Protein AF-A0A8S2M5T2-F1 (afdb_monomer_lite)

InterPro domains:
  IPR004934 Tropomodulin [PF03250] (8-143)
  IPR004934 Tropomodulin [PTHR10901] (7-151)

Secondary structure (DSSP, 8-state):
------------HHHHHHHHHH--HHHHHHHHHTS-TT-TTS-TTTSS--S--SPP--S--HHHHHHHHHHHHHHPPPPTTPPPP-TT---SPPP---------S---------TTHHHHHHS-HHHHHHHHHHHT-GGGS-HHHHHHHHHT----TT-----

Radius of gyration: 46.56 Å; chains: 1; bounding box: 73×66×112 Å

Foldseek 3Di:
DDDPPPPPPPQDVVNVVVVVVPADPVNVVVVLVVQQLPPPVDDNVSSDDDPDPDDDPPDDDPVVVVVVVVVVVVPDDDDPPDDDDDPPDDPDDDDDDPPPPPPPPDPVPVPPDDPCPVVVVPDDPQVVLLVCVVVVVLVVDDPQSSVCNVPVNTRDPDPDDDD

Sequence (163 aa):
MATTKSSNEDFSMDDFDALLAALSAEDLEKVNDLIDPENSFLPASDRCKPQTTKTATGPYDRSKLLEFLTEQGKNEKDWDHYKSYTPGEKKGKVWQAPSITKPTGEDDEFIVNTEWDDVLANASESEIVELAAILGFTGLINQVQYHAALTDKGLPSNSGGWN

Organism: NCBI:txid392030

pLDDT: mean 78.88, std 14.35, range [35.41, 96.94]

Structure (mmCIF, N/CA/C/O backbone):
data_AF-A0A8S2M5T2-F1
#
_entry.id   AF-A0A8S2M5T2-F1
#
loop_
_atom_site.group_PDB
_atom_site.id
_atom_site.type_symbol
_atom_site.label_atom_id
_atom_site.label_alt_id
_atom_site.label_comp_id
_atom_site.label_asym_id
_atom_site.label_entity_id
_atom_site.label_seq_id
_atom_site.pdbx_PDB_ins_code
_atom_site.Cartn_x
_atom_site.Cartn_y
_atom_site.Cartn_z
_atom_site.occupancy
_atom_site.B_iso_or_equiv
_atom_site.auth_seq_id
_atom_site.auth_comp_id
_atom_site.auth_asym_id
_atom_site.auth_atom_id
_atom_site.pdbx_PDB_model_num
ATOM 1 N N . MET A 1 1 ? 26.508 -37.164 41.430 1.00 35.41 1 MET A N 1
ATOM 2 C CA . MET A 1 1 ? 25.464 -37.462 40.428 1.00 35.41 1 MET A CA 1
ATOM 3 C C . MET A 1 1 ? 24.209 -36.721 40.851 1.00 35.41 1 MET A C 1
ATOM 5 O O . MET A 1 1 ? 23.560 -37.148 41.793 1.00 35.41 1 MET A O 1
ATOM 9 N N . ALA A 1 2 ? 23.948 -35.557 40.256 1.00 38.66 2 ALA A N 1
ATOM 10 C CA . ALA A 1 2 ? 22.739 -34.790 40.532 1.00 38.66 2 ALA A CA 1
ATOM 11 C C . ALA A 1 2 ? 21.608 -35.378 39.683 1.00 38.66 2 ALA A C 1
ATOM 13 O O . ALA A 1 2 ? 21.617 -35.265 38.461 1.00 38.66 2 ALA A O 1
ATOM 14 N N . THR A 1 3 ? 20.682 -36.080 40.325 1.00 36.81 3 THR A N 1
ATOM 15 C CA . THR A 1 3 ? 19.447 -36.557 39.706 1.00 36.81 3 THR A CA 1
ATOM 16 C C . THR A 1 3 ? 18.559 -35.360 39.383 1.00 36.81 3 THR A C 1
ATOM 18 O O . THR A 1 3 ? 17.976 -34.755 40.280 1.00 36.81 3 THR A O 1
ATOM 21 N N . THR A 1 4 ? 18.457 -35.022 38.100 1.00 45.09 4 THR A N 1
ATOM 22 C CA . THR A 1 4 ? 17.408 -34.159 37.553 1.00 45.09 4 THR A CA 1
ATOM 23 C C . THR A 1 4 ? 16.062 -34.843 37.773 1.00 45.09 4 THR A C 1
ATOM 25 O O . THR A 1 4 ? 15.724 -35.810 37.090 1.00 45.09 4 THR A O 1
ATOM 28 N N . LYS A 1 5 ? 15.313 -34.382 38.775 1.00 43.78 5 LYS A N 1
ATOM 29 C CA . LYS A 1 5 ? 13.938 -34.814 39.020 1.00 43.78 5 LYS A CA 1
ATOM 30 C C . LYS A 1 5 ? 13.082 -34.144 37.943 1.00 43.78 5 LYS A C 1
ATOM 32 O O . LYS A 1 5 ? 12.807 -32.955 38.030 1.00 43.78 5 LYS A O 1
ATOM 37 N N . SER A 1 6 ? 12.752 -34.884 36.888 1.00 50.00 6 SER A N 1
ATOM 38 C CA . SER A 1 6 ? 11.698 -34.491 35.952 1.00 50.00 6 SER A CA 1
ATOM 39 C C . SER A 1 6 ? 10.380 -34.618 36.713 1.00 50.00 6 SER A C 1
ATOM 41 O O . SER A 1 6 ? 9.857 -35.715 36.895 1.00 50.00 6 SER A O 1
ATOM 43 N N . SER A 1 7 ? 9.922 -33.510 37.288 1.00 48.94 7 SER A N 1
ATOM 44 C CA . SER A 1 7 ? 8.594 -33.403 37.872 1.00 48.94 7 SER A CA 1
ATOM 45 C C . SER A 1 7 ? 7.605 -33.208 36.726 1.00 48.94 7 SER A C 1
ATOM 47 O O . SER A 1 7 ? 7.364 -32.090 36.282 1.00 48.94 7 SER A O 1
ATOM 49 N N . ASN A 1 8 ? 7.073 -34.317 36.211 1.00 55.78 8 ASN A N 1
ATOM 50 C CA . ASN A 1 8 ? 5.752 -34.309 35.590 1.00 55.78 8 ASN A CA 1
ATOM 51 C C . ASN A 1 8 ? 4.763 -34.033 36.729 1.00 55.78 8 ASN A C 1
ATOM 53 O O . ASN A 1 8 ? 4.316 -34.957 37.407 1.00 55.78 8 ASN A O 1
ATOM 57 N N . GLU A 1 9 ? 4.548 -32.7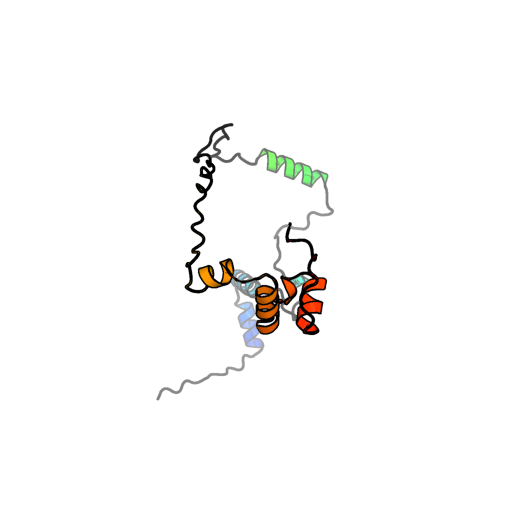57 37.036 1.00 63.75 9 GLU A N 1
ATOM 58 C CA . GLU A 1 9 ? 3.432 -32.348 37.878 1.00 63.75 9 GLU A CA 1
ATOM 59 C C . GLU A 1 9 ? 2.186 -32.449 37.000 1.00 63.75 9 GLU A C 1
ATOM 61 O O . GLU A 1 9 ? 2.073 -31.757 35.988 1.00 63.75 9 GLU A O 1
ATOM 66 N N . ASP A 1 10 ? 1.296 -33.382 37.340 1.00 68.75 10 ASP A N 1
ATOM 67 C CA . ASP A 1 10 ? -0.048 -33.426 36.776 1.00 68.75 10 ASP A CA 1
ATOM 68 C C . ASP A 1 10 ? -0.757 -32.145 37.229 1.00 68.75 10 ASP A C 1
ATOM 70 O O . ASP A 1 10 ? -1.268 -32.073 38.346 1.00 68.75 10 ASP A O 1
ATOM 74 N N . PHE A 1 11 ? -0.724 -31.108 36.391 1.00 67.69 11 PHE A N 1
ATOM 75 C CA . PHE A 1 11 ? -1.476 -29.880 36.623 1.00 67.69 11 PHE A CA 1
ATOM 76 C C . PHE A 1 11 ? -2.956 -30.236 36.747 1.00 67.69 11 PHE A C 1
ATOM 78 O O . PHE A 1 11 ? -3.557 -30.771 35.809 1.00 67.69 11 PHE A O 1
ATOM 85 N N . SER A 1 12 ? -3.541 -29.965 37.912 1.00 82.44 12 SER A N 1
ATOM 86 C CA . SER A 1 12 ? -4.976 -30.136 38.102 1.00 82.44 12 SER A CA 1
ATOM 87 C C . SER A 1 12 ? -5.725 -28.984 37.428 1.00 82.44 12 SER A C 1
ATOM 89 O O . SER A 1 12 ? -5.173 -27.907 37.200 1.00 82.44 12 SER A O 1
ATOM 91 N N . MET A 1 13 ? -7.004 -29.190 37.104 1.00 75.00 13 MET A N 1
ATOM 92 C CA . MET A 1 13 ? -7.824 -28.113 36.536 1.00 75.00 13 MET A CA 1
ATOM 93 C C . MET A 1 13 ? -7.953 -26.925 37.509 1.00 75.00 13 MET A C 1
ATOM 95 O O . MET A 1 13 ? -8.007 -25.778 37.075 1.00 75.00 13 MET A O 1
ATOM 99 N N . ASP A 1 14 ? -7.908 -27.197 38.818 1.00 81.94 14 ASP A N 1
ATOM 100 C CA . ASP A 1 14 ? -7.939 -26.177 39.869 1.00 81.94 14 ASP A CA 1
ATOM 101 C C . ASP A 1 14 ? -6.687 -25.275 39.838 1.00 81.94 14 ASP A C 1
ATOM 103 O O . ASP A 1 14 ? -6.778 -24.068 40.078 1.00 81.94 14 ASP A O 1
ATOM 107 N N . ASP A 1 15 ? -5.523 -25.825 39.471 1.00 86.75 15 ASP A N 1
ATOM 108 C CA . ASP A 1 15 ? -4.287 -25.049 39.292 1.00 86.75 15 ASP A CA 1
ATOM 109 C C . ASP A 1 15 ? -4.364 -24.136 38.056 1.00 86.75 15 ASP A C 1
ATOM 111 O O . ASP A 1 15 ? -3.771 -23.053 38.027 1.00 86.75 15 ASP A O 1
ATOM 115 N N . PHE A 1 16 ? -5.121 -24.553 37.037 1.00 85.12 16 PHE A N 1
ATOM 116 C CA . PHE A 1 16 ? -5.308 -23.794 35.802 1.00 85.12 16 PHE A CA 1
ATOM 117 C C . PHE A 1 16 ? -6.203 -22.567 36.020 1.00 85.12 16 PHE A C 1
ATOM 119 O O . PHE A 1 16 ? -5.864 -21.468 35.575 1.00 85.12 16 PHE A O 1
ATOM 126 N N . ASP A 1 17 ? -7.300 -22.724 36.764 1.00 87.06 17 ASP A N 1
ATOM 127 C CA . ASP A 1 17 ? -8.194 -21.615 37.118 1.00 87.06 17 ASP A CA 1
ATOM 128 C C . ASP A 1 17 ? -7.488 -20.580 38.009 1.00 87.06 17 ASP A C 1
ATOM 130 O O . ASP A 1 17 ? -7.646 -19.370 37.817 1.00 87.06 17 ASP A O 1
ATOM 134 N N . ALA A 1 18 ? -6.646 -21.036 38.942 1.00 89.62 18 ALA A N 1
ATOM 135 C CA . ALA A 1 18 ? -5.825 -20.151 39.765 1.00 89.62 18 ALA A CA 1
ATOM 136 C C . ALA A 1 18 ? -4.814 -19.347 38.926 1.00 89.62 18 ALA A C 1
ATOM 138 O O . ALA A 1 18 ? -4.626 -18.150 39.163 1.00 89.62 18 ALA A O 1
ATOM 139 N N . LEU A 1 19 ? -4.195 -19.977 37.921 1.00 86.69 19 LEU A N 1
ATOM 140 C CA . LEU A 1 19 ? -3.271 -19.316 36.996 1.00 86.69 19 LEU A CA 1
ATOM 141 C C . LEU A 1 19 ? -3.983 -18.278 36.114 1.00 86.69 19 LEU A C 1
ATOM 143 O O . LEU A 1 19 ? -3.473 -17.172 35.937 1.00 86.69 19 LEU A O 1
ATOM 147 N N . LEU A 1 20 ? -5.172 -18.608 35.602 1.00 85.00 20 LEU A N 1
ATOM 148 C CA . LEU A 1 20 ? -6.014 -17.687 34.830 1.00 85.00 20 LEU A CA 1
ATOM 149 C C . LEU A 1 20 ? -6.427 -16.463 35.656 1.00 85.00 20 LEU A C 1
ATOM 151 O O . LEU A 1 20 ? -6.367 -15.342 35.157 1.00 85.00 20 LEU A O 1
ATOM 155 N N . ALA A 1 21 ? -6.803 -16.658 36.923 1.00 87.25 21 ALA A N 1
ATOM 156 C CA . ALA A 1 21 ? -7.184 -15.565 37.819 1.00 87.25 21 ALA A CA 1
ATOM 157 C C . ALA A 1 21 ? -6.001 -14.661 38.215 1.00 87.25 21 ALA A C 1
ATOM 159 O O . ALA A 1 21 ? -6.202 -13.487 38.525 1.00 87.25 21 ALA A O 1
ATOM 160 N N . ALA A 1 22 ? -4.777 -15.196 38.212 1.00 90.19 22 ALA A N 1
ATOM 161 C CA . ALA A 1 22 ? -3.558 -14.439 38.493 1.00 90.19 22 ALA A CA 1
ATOM 162 C C . ALA A 1 22 ? -3.082 -13.581 37.304 1.00 90.19 22 ALA A C 1
ATOM 164 O O . ALA A 1 22 ? -2.211 -12.725 37.482 1.00 90.19 22 ALA A O 1
ATOM 165 N N . LEU A 1 23 ? -3.626 -13.802 36.103 1.00 88.50 23 LEU A N 1
ATOM 166 C CA . LEU A 1 23 ? -3.210 -13.109 34.889 1.00 88.50 23 LEU A CA 1
ATOM 167 C C . LEU A 1 23 ? -3.740 -11.667 34.866 1.00 88.50 23 LEU A C 1
ATOM 169 O O . LEU A 1 23 ? -4.931 -11.415 35.056 1.00 88.50 23 LEU A O 1
ATOM 173 N N . SER A 1 24 ? -2.851 -10.702 34.622 1.00 90.31 24 SER A N 1
ATOM 174 C CA . SER A 1 24 ? -3.237 -9.294 34.503 1.00 90.31 24 SER A CA 1
ATOM 175 C C . SER A 1 24 ? -3.913 -9.006 33.154 1.00 90.31 24 SER A C 1
ATOM 177 O O . SER A 1 24 ? -3.773 -9.765 32.195 1.00 90.31 24 SER A O 1
ATOM 179 N N . ALA A 1 25 ? -4.625 -7.878 33.047 1.00 86.62 25 ALA A N 1
ATOM 180 C CA . ALA A 1 25 ? -5.260 -7.470 31.790 1.00 86.62 25 ALA A CA 1
ATOM 181 C C . ALA A 1 25 ? -4.248 -7.295 30.639 1.00 86.62 25 ALA A C 1
ATOM 183 O O . ALA A 1 25 ? -4.556 -7.628 29.498 1.00 86.62 25 ALA A O 1
ATOM 184 N N . GLU A 1 26 ? -3.032 -6.829 30.941 1.00 87.25 26 GLU A N 1
ATOM 185 C CA . GLU A 1 26 ? -1.956 -6.699 29.951 1.00 87.25 26 GLU A CA 1
ATOM 186 C C . GLU A 1 26 ? -1.434 -8.062 29.486 1.00 87.25 26 GLU A C 1
ATOM 188 O O . GLU A 1 26 ? -1.092 -8.244 28.319 1.00 87.25 26 GLU A O 1
ATOM 193 N N . ASP A 1 27 ? -1.357 -9.035 30.392 1.00 88.25 27 ASP A N 1
ATOM 194 C CA . ASP A 1 27 ? -0.863 -10.365 30.046 1.00 88.25 27 ASP A CA 1
ATOM 195 C C . ASP A 1 27 ? -1.905 -11.165 29.255 1.00 88.25 27 ASP A C 1
ATOM 197 O O . ASP A 1 27 ? -1.537 -11.908 28.346 1.00 88.25 27 ASP A O 1
ATOM 201 N N . LEU A 1 28 ? -3.199 -10.944 29.509 1.00 85.50 28 LEU A N 1
ATOM 202 C CA . LEU A 1 28 ? -4.285 -11.456 28.667 1.00 85.50 28 LEU A CA 1
ATOM 203 C C . LEU A 1 28 ? -4.188 -10.946 27.222 1.00 85.50 28 LEU A C 1
ATOM 205 O O . LEU A 1 28 ? -4.403 -11.719 26.288 1.00 85.50 28 LEU A O 1
ATOM 209 N N . GLU A 1 29 ? -3.836 -9.674 27.020 1.00 85.00 29 GLU A N 1
ATOM 210 C CA . GLU A 1 29 ? -3.665 -9.104 25.678 1.00 85.00 29 GLU A CA 1
ATOM 211 C C . GLU A 1 29 ? -2.474 -9.738 24.944 1.00 85.00 29 GLU A C 1
ATOM 213 O O . GLU A 1 29 ? -2.608 -10.147 23.791 1.00 85.00 29 GLU A O 1
ATOM 218 N N . LYS A 1 30 ? -1.345 -9.938 25.637 1.00 87.44 30 LYS A N 1
ATOM 219 C CA . LYS A 1 30 ? -0.177 -10.645 25.077 1.00 87.44 30 LYS A CA 1
ATOM 220 C C . LYS A 1 30 ? -0.503 -12.090 24.706 1.00 87.44 30 LYS A C 1
ATOM 222 O O . LYS A 1 30 ? -0.041 -12.570 23.677 1.00 87.44 30 LYS A O 1
ATOM 227 N N . VAL A 1 31 ? -1.279 -12.792 25.535 1.00 86.12 31 VAL A N 1
ATOM 228 C CA . VAL A 1 31 ? -1.729 -14.159 25.227 1.00 86.12 31 VAL A CA 1
ATOM 229 C C . VAL A 1 31 ? -2.615 -14.161 23.983 1.00 86.12 31 VAL A C 1
ATOM 231 O O . VAL A 1 31 ? -2.441 -15.024 23.129 1.00 86.12 31 VAL A O 1
ATOM 234 N N . ASN A 1 32 ? -3.507 -13.178 23.838 1.00 84.94 32 ASN A N 1
ATOM 235 C CA . ASN A 1 32 ? -4.353 -13.035 22.653 1.00 84.94 32 ASN A CA 1
ATOM 236 C C . ASN A 1 32 ? -3.532 -12.802 21.368 1.00 84.94 32 ASN A C 1
ATOM 238 O O . ASN A 1 32 ? -3.855 -13.364 20.327 1.00 84.94 32 ASN A O 1
ATOM 242 N N . ASP A 1 33 ? -2.433 -12.045 21.441 1.00 84.81 33 ASP A N 1
ATOM 243 C CA . ASP A 1 33 ? -1.519 -11.844 20.303 1.00 84.81 33 ASP A CA 1
ATOM 244 C C . ASP A 1 33 ? -0.759 -13.124 19.888 1.00 84.81 33 ASP A C 1
ATOM 246 O O . ASP A 1 33 ? -0.278 -13.211 18.757 1.00 84.81 33 ASP A O 1
ATOM 250 N N . LEU A 1 34 ? -0.643 -14.122 20.775 1.00 86.25 34 LEU A N 1
ATOM 251 C CA . LEU A 1 34 ? -0.009 -15.418 20.488 1.00 86.25 34 LEU A CA 1
ATOM 252 C C . LEU A 1 34 ? -0.977 -16.446 19.877 1.00 86.25 34 LEU A C 1
ATOM 254 O O . LEU A 1 34 ? -0.538 -17.526 19.471 1.00 86.25 34 LEU A O 1
ATOM 258 N N . ILE A 1 35 ? -2.278 -16.147 19.823 1.00 85.25 35 ILE A N 1
ATOM 259 C CA . ILE A 1 35 ? -3.276 -17.029 19.215 1.00 85.25 35 ILE A CA 1
ATOM 260 C C . ILE A 1 35 ? -3.140 -16.961 17.691 1.00 85.25 35 ILE A C 1
ATOM 262 O O . ILE A 1 35 ? -3.232 -15.894 17.089 1.00 85.25 35 ILE A O 1
ATOM 266 N N . ASP A 1 36 ? -2.954 -18.122 17.061 1.00 86.06 36 ASP A N 1
ATOM 267 C CA . ASP A 1 36 ? -2.915 -18.233 15.602 1.00 86.06 36 ASP A CA 1
ATOM 268 C C . ASP A 1 36 ? -4.278 -17.826 14.995 1.00 86.06 36 ASP A C 1
ATOM 270 O O . ASP A 1 36 ? -5.302 -18.418 15.364 1.00 86.06 36 ASP A O 1
ATOM 274 N N . PRO A 1 37 ? -4.319 -16.872 14.044 1.00 82.88 37 PRO A N 1
ATOM 275 C CA . PRO A 1 37 ? -5.528 -16.540 13.292 1.00 82.88 37 PRO A CA 1
ATOM 276 C C . PRO A 1 37 ? -6.186 -17.743 12.602 1.00 82.88 37 PRO A C 1
ATOM 278 O O . PRO A 1 37 ? -7.387 -17.714 12.348 1.00 82.88 37 PRO A O 1
ATOM 281 N N . GLU A 1 38 ? -5.441 -18.814 12.324 1.00 85.56 38 GLU A N 1
ATOM 282 C CA . GLU A 1 38 ? -5.945 -20.045 11.704 1.00 85.56 38 GLU A CA 1
ATOM 283 C C . GLU A 1 38 ? -6.307 -21.143 12.723 1.00 85.56 38 GLU A C 1
ATOM 285 O O . GLU A 1 38 ? -6.574 -22.293 12.352 1.00 85.56 38 GLU A O 1
ATOM 290 N N . ASN A 1 39 ? -6.369 -20.815 14.019 1.00 87.31 39 ASN A N 1
ATOM 291 C CA . ASN A 1 39 ? -6.730 -21.769 15.065 1.00 87.31 39 ASN A CA 1
ATOM 292 C C . ASN A 1 39 ? -8.125 -22.383 14.815 1.00 87.31 39 ASN A C 1
ATOM 294 O O . ASN A 1 39 ? -9.169 -21.740 14.958 1.00 87.31 39 ASN A O 1
ATOM 298 N N . SER A 1 40 ? -8.138 -23.676 14.476 1.00 87.75 40 SER A N 1
ATOM 299 C CA . SER A 1 40 ? -9.354 -24.435 14.157 1.00 87.75 40 SER A CA 1
ATOM 300 C C . SER A 1 40 ? -10.263 -24.684 15.364 1.00 87.75 40 SER A C 1
ATOM 302 O O . SER A 1 40 ? -11.442 -24.973 15.172 1.00 87.75 40 SER A O 1
ATOM 304 N N . PHE A 1 41 ? -9.745 -24.554 16.589 1.00 87.81 41 PHE A N 1
ATOM 305 C CA . PHE A 1 41 ? -10.522 -24.706 17.823 1.00 87.81 41 PHE A CA 1
ATOM 306 C C . PHE A 1 41 ? -11.328 -23.452 18.185 1.00 87.81 41 PHE A C 1
ATOM 308 O O . PHE A 1 41 ? -12.203 -23.529 19.045 1.00 87.81 41 PHE A O 1
ATOM 315 N N . LEU A 1 42 ? -11.067 -22.314 17.529 1.00 85.88 42 LEU A N 1
ATOM 316 C CA . LEU A 1 42 ? -11.801 -21.068 17.741 1.00 85.88 42 LEU A CA 1
ATOM 317 C C . LEU A 1 42 ? -12.799 -20.801 16.601 1.00 85.88 42 LEU A C 1
ATOM 319 O O . LEU A 1 42 ? -12.485 -21.045 15.422 1.00 85.88 42 LEU A O 1
ATOM 323 N N . PRO A 1 43 ? -13.998 -20.273 16.917 1.00 89.25 43 PRO A N 1
ATOM 324 C CA . PRO A 1 43 ? -14.939 -19.817 15.903 1.00 89.25 43 PRO A CA 1
ATOM 325 C C . PRO A 1 43 ? -14.354 -18.631 15.128 1.00 89.25 43 PRO A C 1
ATOM 327 O O . PRO A 1 43 ? -13.558 -17.857 15.652 1.00 89.25 4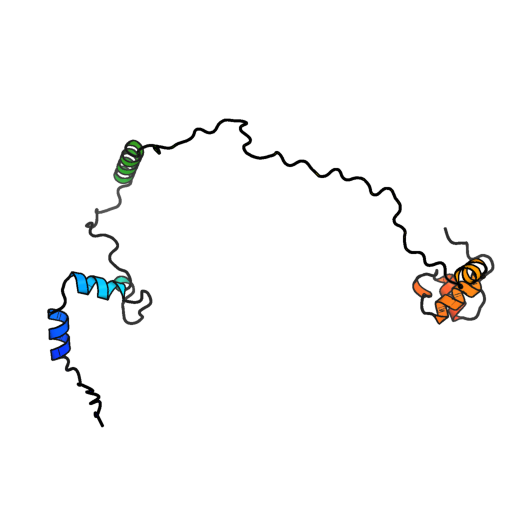3 PRO A O 1
ATOM 330 N N . ALA A 1 44 ? -14.771 -18.460 13.872 1.00 86.31 44 ALA A N 1
ATOM 331 C CA . ALA A 1 44 ? -14.197 -17.451 12.977 1.00 86.31 44 ALA A CA 1
ATOM 332 C C . ALA A 1 44 ? -14.277 -16.007 13.515 1.00 86.31 44 ALA A C 1
ATOM 334 O O . ALA A 1 44 ? -13.411 -15.198 13.195 1.00 86.31 44 ALA A O 1
ATOM 335 N N . SER A 1 45 ? -15.283 -15.691 14.339 1.00 85.62 45 SER A N 1
ATOM 336 C CA . SER A 1 45 ? -15.436 -14.378 14.978 1.00 85.62 45 SER A CA 1
ATOM 337 C C . SER A 1 45 ? -14.332 -14.053 15.983 1.00 85.62 45 SER A C 1
ATOM 339 O O . SER A 1 45 ? -14.004 -12.882 16.148 1.00 85.62 45 SER A O 1
ATOM 341 N N . ASP A 1 46 ? -13.751 -15.075 16.615 1.00 85.25 46 ASP A N 1
ATOM 342 C CA . ASP A 1 46 ? -12.871 -14.925 17.781 1.00 85.25 46 ASP A CA 1
ATOM 343 C C . ASP A 1 46 ? -11.398 -15.164 17.418 1.00 85.25 46 ASP A C 1
ATOM 345 O O . ASP A 1 46 ? -10.512 -15.046 18.257 1.00 85.25 46 ASP A O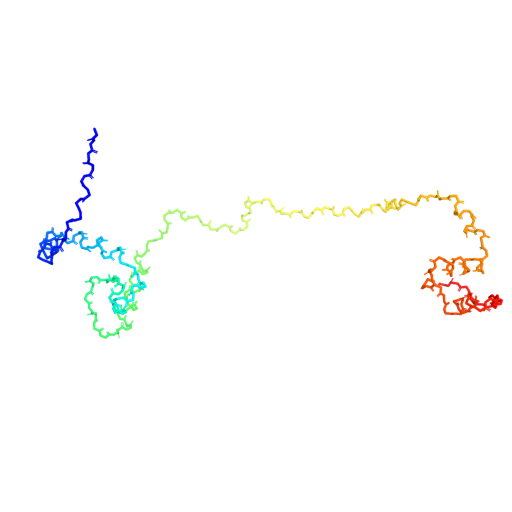 1
ATOM 349 N N . ARG A 1 47 ? -11.121 -15.479 16.146 1.00 86.25 47 ARG A N 1
ATOM 350 C CA . ARG A 1 47 ? -9.761 -15.633 15.603 1.00 86.25 47 ARG A CA 1
ATOM 351 C C . ARG A 1 47 ? -9.038 -14.301 15.414 1.00 86.25 47 ARG A C 1
ATOM 353 O O . ARG A 1 47 ? -7.818 -14.268 15.309 1.00 86.25 47 ARG A O 1
ATOM 360 N N . CYS A 1 48 ? -9.788 -13.204 15.306 1.00 82.00 48 CYS A N 1
ATOM 361 C CA . CYS A 1 48 ? -9.246 -11.870 15.075 1.00 82.00 48 CYS A CA 1
ATOM 362 C C . CYS A 1 48 ? -9.431 -10.984 16.303 1.00 82.00 48 CYS A C 1
ATOM 364 O O . CYS A 1 48 ? -10.519 -10.900 16.870 1.00 82.00 48 CYS A O 1
ATOM 366 N N . LYS A 1 49 ? -8.386 -10.227 16.649 1.00 80.62 49 LYS A N 1
ATOM 367 C CA . LYS A 1 49 ? -8.472 -9.229 17.715 1.00 80.62 49 LYS A CA 1
ATOM 368 C C . LYS A 1 49 ? -9.488 -8.125 17.394 1.00 80.62 49 LYS A C 1
ATOM 370 O O . LYS A 1 49 ? -9.614 -7.732 16.222 1.00 80.62 49 LYS A O 1
ATOM 375 N N . PRO A 1 50 ? -10.162 -7.565 18.415 1.00 79.62 50 PRO A N 1
ATOM 376 C CA . PRO A 1 50 ? -11.039 -6.417 18.232 1.00 79.62 50 PRO A CA 1
ATOM 377 C C . PRO A 1 50 ? -10.246 -5.239 17.651 1.00 79.62 50 PRO A C 1
ATOM 379 O O . PRO A 1 50 ? -9.306 -4.735 18.256 1.00 79.62 50 PRO A O 1
ATOM 382 N N . GLN A 1 51 ? -10.627 -4.797 16.451 1.00 81.19 51 GLN A N 1
ATOM 383 C CA . GLN A 1 51 ? -9.915 -3.746 15.705 1.00 81.19 51 GLN A CA 1
ATOM 384 C C . GLN A 1 51 ? -10.180 -2.335 16.244 1.00 81.19 51 GLN A C 1
ATOM 386 O O . GLN A 1 51 ? -9.534 -1.369 15.836 1.00 81.19 51 GLN A O 1
ATOM 391 N N . THR A 1 52 ? -11.174 -2.174 17.118 1.00 81.69 52 THR A N 1
ATOM 392 C CA . THR A 1 52 ? -11.531 -0.869 17.658 1.00 81.69 52 THR A CA 1
ATOM 393 C C . THR A 1 52 ? -12.190 -0.981 19.023 1.00 81.69 52 THR A C 1
ATOM 395 O O . THR A 1 52 ? -12.966 -1.895 19.284 1.00 81.69 52 THR A O 1
ATOM 398 N N . THR A 1 53 ? -11.903 -0.003 19.878 1.00 84.81 53 THR A N 1
ATOM 399 C CA . THR A 1 53 ? -12.589 0.229 21.156 1.00 84.81 53 THR A CA 1
ATOM 400 C C . THR A 1 53 ? -13.817 1.130 20.999 1.00 84.81 53 THR A C 1
ATOM 402 O O . THR A 1 53 ? -14.517 1.410 21.972 1.00 84.81 53 THR A O 1
ATOM 405 N N . LYS A 1 54 ? -14.088 1.620 19.781 1.00 86.12 54 LYS A N 1
ATOM 406 C CA . LYS A 1 54 ? -15.235 2.484 19.495 1.00 86.12 54 LYS A CA 1
ATOM 407 C C . LYS A 1 54 ? -16.520 1.663 19.515 1.00 86.12 54 LYS A C 1
ATOM 409 O O . LYS A 1 54 ? -16.594 0.583 18.935 1.00 86.12 54 LYS A O 1
ATOM 414 N N . THR A 1 55 ? -17.552 2.205 20.149 1.00 86.44 55 THR A N 1
ATOM 415 C CA . THR A 1 55 ? -18.892 1.616 20.116 1.00 86.44 55 THR A CA 1
ATOM 416 C C . THR A 1 55 ? -19.495 1.719 18.713 1.00 86.44 55 THR A C 1
ATOM 418 O O . THR A 1 55 ? -19.115 2.577 17.911 1.00 86.44 55 THR A O 1
ATOM 421 N N . ALA A 1 56 ? -20.441 0.831 18.395 1.00 86.06 56 ALA A N 1
ATOM 422 C CA . ALA A 1 56 ? -21.105 0.829 17.096 1.00 86.06 56 ALA A CA 1
ATOM 423 C C . ALA A 1 56 ? -21.824 2.168 16.855 1.00 86.06 56 ALA A C 1
ATOM 425 O O . ALA A 1 56 ? -22.668 2.587 17.646 1.00 86.06 56 ALA A O 1
ATOM 426 N N . THR A 1 57 ? -21.523 2.833 15.739 1.00 83.25 57 THR A N 1
ATOM 427 C CA . THR A 1 57 ? -22.017 4.187 15.437 1.00 83.25 57 THR A CA 1
ATOM 428 C C . THR A 1 57 ? -23.413 4.219 14.800 1.00 83.25 57 THR A C 1
ATOM 430 O O . THR A 1 57 ? -23.740 5.174 14.101 1.00 83.25 57 THR A O 1
ATOM 433 N N . GLY A 1 58 ? -24.253 3.207 15.041 1.00 88.94 58 GLY A N 1
ATOM 434 C CA . GLY A 1 58 ? -25.582 3.101 14.430 1.00 88.94 58 GLY A CA 1
ATOM 435 C C . GLY A 1 58 ? -25.541 2.785 12.923 1.00 88.94 58 GLY A C 1
ATOM 436 O O . GLY A 1 58 ? -24.511 2.325 12.421 1.00 88.94 58 GLY A O 1
ATOM 437 N N . PRO A 1 59 ? -26.656 2.983 12.190 1.00 92.19 59 PRO A N 1
ATOM 438 C CA . PRO A 1 59 ? -26.696 2.768 10.746 1.00 92.19 59 PRO A CA 1
ATOM 439 C C . PRO A 1 59 ? -25.761 3.738 10.014 1.00 92.19 59 PRO A C 1
ATOM 441 O O . PRO A 1 59 ? -25.534 4.865 10.449 1.00 92.19 59 PRO A O 1
ATOM 444 N N . TYR A 1 60 ? -25.225 3.287 8.882 1.00 92.62 60 TYR A N 1
ATOM 445 C CA . TYR A 1 60 ? -24.291 4.066 8.076 1.00 92.62 60 TYR A CA 1
ATOM 446 C C . TYR A 1 60 ? -24.925 5.368 7.558 1.00 92.62 60 TYR A C 1
ATOM 448 O O . TYR A 1 60 ? -25.905 5.333 6.815 1.00 92.62 60 TYR A O 1
ATOM 456 N N . ASP A 1 61 ? -24.320 6.507 7.907 1.00 93.31 61 ASP A N 1
ATOM 457 C CA . ASP A 1 61 ? -24.671 7.828 7.382 1.00 93.31 61 ASP A CA 1
ATOM 458 C C . ASP A 1 61 ? -23.543 8.362 6.489 1.00 93.31 61 ASP A C 1
ATOM 460 O O . ASP A 1 61 ? -22.464 8.755 6.947 1.00 93.31 61 ASP A O 1
ATOM 464 N N . ARG A 1 62 ? -23.812 8.388 5.181 1.00 96.25 62 ARG A N 1
ATOM 465 C CA . ARG A 1 62 ? -22.869 8.871 4.170 1.00 96.25 62 ARG A CA 1
ATOM 466 C C . ARG A 1 62 ? -22.557 10.361 4.324 1.00 96.25 62 ARG A C 1
ATOM 468 O O . ARG A 1 62 ? -21.425 10.756 4.059 1.00 96.25 62 ARG A O 1
ATOM 475 N N . SER A 1 63 ? -23.528 11.183 4.718 1.00 95.31 63 SER A N 1
ATOM 476 C CA . SER A 1 63 ? -23.355 12.639 4.811 1.00 95.31 63 SER A CA 1
ATOM 477 C C . SER A 1 63 ? -22.359 12.988 5.910 1.00 95.31 63 SER A C 1
ATOM 479 O O . SER A 1 63 ? -21.412 13.735 5.670 1.00 95.31 63 SER A O 1
ATOM 481 N N . LYS A 1 64 ? -22.506 12.344 7.073 1.00 93.94 64 LYS A N 1
ATOM 482 C CA . LYS A 1 64 ? -21.583 12.476 8.204 1.00 93.94 64 LYS A CA 1
ATOM 483 C C . LYS A 1 64 ? -20.161 12.033 7.857 1.00 93.94 64 LYS A C 1
ATOM 485 O O . LYS A 1 64 ? -19.199 12.687 8.248 1.00 93.94 64 LYS A O 1
ATOM 490 N N . LEU A 1 65 ? -20.016 10.934 7.108 1.00 94.69 65 LEU A N 1
ATOM 491 C CA . LEU A 1 65 ? -18.700 10.481 6.647 1.00 94.69 65 LEU A CA 1
ATOM 492 C C . LEU A 1 65 ? -18.044 11.514 5.722 1.00 94.69 65 LEU A C 1
ATOM 494 O O . LEU A 1 65 ? -16.856 11.788 5.856 1.00 94.69 65 LEU A O 1
ATOM 498 N N . LEU A 1 66 ? -18.804 12.081 4.783 1.00 96.75 66 LEU A N 1
ATOM 499 C CA . LEU A 1 66 ? -18.274 13.086 3.866 1.00 96.75 66 LEU A CA 1
ATOM 500 C C . LEU A 1 66 ? -17.852 14.358 4.597 1.00 96.75 66 LEU A C 1
ATOM 502 O O . LEU A 1 66 ? -16.770 14.865 4.324 1.00 96.75 66 LEU A O 1
ATOM 506 N N . GLU A 1 67 ? -18.662 14.843 5.536 1.00 96.56 67 GLU A N 1
ATOM 507 C CA . GLU A 1 67 ? -18.320 16.004 6.359 1.00 96.56 67 GLU A CA 1
ATOM 508 C C . GLU A 1 67 ? -17.004 15.773 7.113 1.00 96.56 67 GLU A C 1
ATOM 510 O O . GLU A 1 67 ? -16.072 16.567 6.971 1.00 96.56 67 GLU A O 1
ATOM 515 N N . PHE A 1 68 ? -16.875 14.624 7.785 1.00 95.56 68 PHE A N 1
ATOM 516 C CA . PHE A 1 68 ? -15.645 14.230 8.471 1.00 95.56 68 PHE A CA 1
ATOM 517 C C . PHE A 1 68 ? -14.429 14.195 7.532 1.00 95.56 68 PHE A C 1
ATOM 519 O O . PHE A 1 68 ? -13.389 14.766 7.849 1.00 95.56 68 PHE A O 1
ATOM 526 N N . LEU A 1 69 ? -14.553 13.576 6.352 1.00 96.94 69 LEU A N 1
ATOM 527 C CA . LEU A 1 69 ? -13.461 13.522 5.373 1.00 96.94 69 LEU A CA 1
ATOM 528 C C . LEU A 1 69 ? -13.078 14.915 4.860 1.00 96.94 69 LEU A C 1
ATOM 530 O O . LEU A 1 69 ? -11.897 15.189 4.650 1.00 96.94 69 LEU A O 1
ATOM 534 N N . THR A 1 70 ? -14.055 15.807 4.670 1.00 95.56 70 THR A N 1
ATOM 535 C CA . THR A 1 70 ? -13.771 17.184 4.247 1.00 95.56 70 THR A CA 1
ATOM 536 C C . THR A 1 70 ? -13.085 17.998 5.334 1.00 95.56 70 THR A C 1
ATOM 538 O O . THR A 1 70 ? -12.210 18.799 5.018 1.00 95.56 70 THR A O 1
ATOM 541 N N . GLU A 1 71 ? -13.452 17.808 6.600 1.00 96.81 71 GLU A N 1
ATOM 542 C CA . GLU A 1 71 ? -12.800 18.466 7.731 1.00 96.81 71 GLU A CA 1
ATOM 543 C C . GLU A 1 71 ? -11.375 17.940 7.921 1.00 96.81 71 GLU A C 1
ATOM 545 O O . GLU A 1 71 ? -10.435 18.729 8.011 1.00 96.81 71 GLU A O 1
ATOM 550 N N . GLN A 1 72 ? -11.197 16.616 7.877 1.00 96.50 72 GLN A N 1
ATOM 551 C CA . GLN A 1 72 ? -9.884 15.983 7.952 1.00 96.50 72 GLN A CA 1
ATOM 552 C C . GLN A 1 72 ? -8.971 16.480 6.824 1.00 96.50 72 GLN A C 1
ATOM 554 O O . GLN A 1 72 ? -7.850 16.899 7.087 1.00 96.50 72 GLN A O 1
ATOM 559 N N . GLY A 1 73 ? -9.466 16.515 5.583 1.00 94.88 73 GLY A N 1
ATOM 560 C CA . GLY A 1 73 ? -8.692 17.003 4.440 1.00 94.88 73 GLY A CA 1
ATOM 561 C C . GLY A 1 73 ? -8.340 18.493 4.509 1.00 94.88 73 GLY A C 1
ATOM 562 O O . GLY A 1 73 ? -7.303 18.886 3.993 1.00 94.88 73 GLY A O 1
ATOM 563 N N . LYS A 1 74 ? -9.169 19.327 5.152 1.00 93.88 74 LYS A N 1
ATOM 564 C CA . LYS A 1 74 ? -8.867 20.756 5.372 1.00 93.88 74 LYS A CA 1
ATOM 565 C C . LYS A 1 74 ? -7.829 20.981 6.471 1.00 93.88 74 LYS A C 1
ATOM 567 O O . LYS A 1 74 ? -7.110 21.973 6.415 1.00 93.88 74 LYS A O 1
ATOM 572 N N . ASN A 1 75 ? -7.801 20.103 7.472 1.00 95.38 75 ASN A N 1
ATOM 573 C CA . ASN A 1 75 ? -6.901 20.201 8.619 1.00 95.38 75 ASN A CA 1
ATOM 574 C C . ASN A 1 75 ? -5.554 19.503 8.386 1.00 95.38 75 ASN A C 1
ATOM 576 O O . ASN A 1 75 ? -4.615 19.745 9.144 1.00 95.38 75 ASN A O 1
ATOM 580 N N . GLU A 1 76 ? -5.459 18.638 7.375 1.00 93.81 76 GLU A N 1
ATOM 581 C CA . GLU A 1 76 ? -4.209 17.986 6.999 1.00 93.81 76 GLU A CA 1
ATOM 582 C C . GLU A 1 76 ? -3.173 19.042 6.598 1.00 93.81 76 GLU A C 1
ATOM 584 O O . GLU A 1 76 ? -3.417 19.895 5.743 1.00 93.81 76 GLU A O 1
ATOM 589 N N . LYS A 1 77 ? -2.013 19.011 7.257 1.00 91.31 77 LYS A N 1
ATOM 590 C CA . LYS A 1 77 ? -0.951 19.988 7.032 1.00 91.31 77 LYS A CA 1
ATOM 591 C C . LYS A 1 77 ? -0.120 19.578 5.818 1.00 91.31 77 LYS A C 1
ATOM 593 O O . LYS A 1 77 ? 0.262 18.418 5.683 1.00 91.31 77 LYS A O 1
ATOM 598 N N . ASP A 1 78 ? 0.240 20.551 4.988 1.00 88.94 78 ASP A N 1
ATOM 599 C CA . ASP A 1 78 ? 1.207 20.339 3.913 1.00 88.94 78 ASP A CA 1
ATOM 600 C C . ASP A 1 78 ? 2.567 19.866 4.455 1.00 88.94 78 ASP A C 1
ATOM 602 O O . ASP A 1 78 ? 2.990 20.206 5.565 1.00 88.94 78 ASP A O 1
ATOM 606 N N . TRP A 1 79 ? 3.295 19.099 3.643 1.00 90.31 79 TRP A N 1
ATOM 607 C CA . TRP A 1 79 ? 4.622 18.611 4.012 1.00 90.31 79 TRP A CA 1
ATOM 608 C C . TRP A 1 79 ? 5.624 19.775 4.153 1.00 90.31 79 TRP A C 1
ATOM 610 O O . TRP A 1 79 ? 6.005 20.412 3.172 1.00 90.31 79 TRP A O 1
ATOM 620 N N . ASP A 1 80 ? 6.155 19.962 5.366 1.00 86.56 80 ASP A N 1
ATOM 621 C CA . ASP A 1 80 ? 7.149 20.985 5.751 1.00 86.56 80 ASP A CA 1
ATOM 622 C C . ASP A 1 80 ? 8.419 21.100 4.871 1.00 86.56 80 ASP A C 1
ATOM 624 O O . ASP A 1 80 ? 9.053 22.153 4.826 1.00 86.56 80 ASP A O 1
ATOM 628 N N . HIS A 1 81 ? 8.833 20.042 4.169 1.00 86.88 81 HIS A N 1
ATOM 629 C CA . HIS A 1 81 ? 10.050 20.009 3.346 1.00 86.88 81 HIS A CA 1
ATOM 630 C C . HIS A 1 81 ? 9.749 19.780 1.865 1.00 86.88 81 HIS A C 1
ATOM 632 O O . HIS A 1 81 ? 10.556 19.191 1.138 1.00 86.88 81 HIS A O 1
ATOM 638 N N . TYR A 1 82 ? 8.587 20.242 1.405 1.00 87.94 82 TYR A N 1
ATOM 639 C CA . TYR A 1 82 ? 8.241 20.189 -0.004 1.00 87.94 82 TYR A CA 1
ATOM 640 C C . TYR A 1 82 ? 9.245 20.991 -0.848 1.00 87.94 82 TYR A C 1
ATOM 642 O O . TYR A 1 82 ? 9.454 22.188 -0.651 1.00 87.94 82 TYR A O 1
ATOM 650 N N . LYS A 1 83 ? 9.873 20.321 -1.817 1.00 86.50 83 LYS A N 1
ATOM 651 C CA . LYS A 1 83 ? 10.651 20.973 -2.875 1.00 86.50 83 LYS A CA 1
ATOM 652 C C . LYS A 1 83 ? 9.774 21.050 -4.112 1.00 86.50 83 LYS A C 1
ATOM 654 O O . LYS A 1 83 ? 9.398 20.012 -4.653 1.00 86.50 83 LYS A O 1
ATOM 659 N N . SER A 1 84 ? 9.461 22.267 -4.551 1.00 88.62 84 SER A N 1
ATOM 660 C CA . SER A 1 84 ? 8.675 22.474 -5.762 1.00 88.62 84 SER A CA 1
ATOM 661 C C . SER A 1 84 ? 9.369 21.859 -6.975 1.00 88.62 84 SER A C 1
ATOM 663 O O . SER A 1 84 ? 10.589 21.934 -7.129 1.00 88.62 84 SER A O 1
ATOM 665 N N . TYR A 1 85 ? 8.571 21.232 -7.838 1.00 90.12 85 TYR A N 1
ATOM 666 C CA . TYR A 1 85 ? 9.048 20.779 -9.134 1.00 90.12 85 TYR A CA 1
ATOM 667 C C . TYR A 1 85 ? 9.336 21.986 -10.029 1.00 90.12 85 TYR A C 1
ATOM 669 O O . TYR A 1 85 ? 8.492 22.859 -10.226 1.00 90.12 85 TYR A O 1
ATOM 677 N N . THR A 1 86 ? 10.531 22.002 -10.596 1.00 88.94 86 THR A N 1
ATOM 678 C CA . THR A 1 86 ? 11.032 22.986 -11.552 1.00 88.94 86 THR A CA 1
ATOM 679 C C . THR A 1 86 ? 10.981 22.369 -12.955 1.00 88.94 86 THR A C 1
ATOM 681 O O . THR A 1 86 ? 11.744 21.445 -13.265 1.00 88.94 86 THR A O 1
ATOM 684 N N . PRO A 1 87 ? 10.081 22.844 -13.837 1.00 89.88 87 PRO A N 1
ATOM 685 C CA . PRO A 1 87 ? 10.010 22.349 -15.205 1.00 89.88 87 PRO A CA 1
ATOM 686 C C . PRO A 1 87 ? 11.356 22.501 -15.917 1.00 89.88 87 PRO A C 1
ATOM 688 O O . PRO A 1 87 ? 11.945 23.578 -15.936 1.00 89.88 87 PRO A O 1
ATOM 691 N N . GLY A 1 88 ? 11.846 21.413 -16.510 1.00 86.12 88 GLY A N 1
ATOM 692 C CA . GLY A 1 88 ? 13.101 21.410 -17.265 1.00 86.12 88 GLY A CA 1
ATOM 693 C C . GLY A 1 88 ? 14.376 21.184 -16.443 1.00 86.12 88 GLY A C 1
ATOM 694 O O . GLY A 1 88 ? 15.448 21.084 -17.042 1.00 86.12 88 GLY A O 1
ATOM 695 N N . GLU A 1 89 ? 14.300 21.030 -15.115 1.00 87.44 89 GLU A N 1
ATOM 696 C CA . GLU A 1 89 ? 15.473 20.666 -14.310 1.00 87.44 89 GLU A CA 1
ATOM 697 C C . GLU A 1 89 ? 15.853 19.191 -14.537 1.00 87.44 89 GLU A C 1
ATOM 699 O O . GLU A 1 89 ? 15.192 18.264 -14.067 1.00 87.44 89 GLU A O 1
ATOM 704 N N . LYS A 1 90 ? 16.949 18.957 -15.269 1.00 88.00 90 LYS A N 1
ATOM 705 C CA . LYS A 1 90 ? 17.541 17.625 -15.454 1.00 88.00 90 LYS A CA 1
ATOM 706 C C . LYS A 1 90 ? 18.721 17.463 -14.497 1.00 88.00 90 LYS A C 1
ATOM 708 O O . LYS A 1 90 ? 19.798 17.989 -14.746 1.00 88.00 90 LYS A O 1
ATOM 713 N N . LYS A 1 91 ? 18.526 16.712 -13.409 1.00 87.12 91 LYS A N 1
ATOM 714 C CA . LYS A 1 91 ? 19.578 16.432 -12.407 1.00 87.12 91 LYS A CA 1
ATOM 715 C C . LYS A 1 91 ? 20.625 15.411 -12.862 1.00 87.12 91 LYS A C 1
ATOM 717 O O . LYS A 1 91 ? 21.665 15.274 -12.228 1.00 87.12 91 LYS A O 1
ATOM 722 N N . GLY A 1 92 ? 20.341 14.673 -13.932 1.00 89.94 92 GLY A N 1
ATOM 723 C CA . GLY A 1 92 ? 21.219 13.646 -14.485 1.00 89.94 92 GLY A CA 1
ATOM 724 C C . GLY A 1 92 ? 21.771 14.024 -15.855 1.00 89.94 92 GLY A C 1
ATOM 725 O O . GLY A 1 92 ? 21.224 14.883 -16.552 1.00 89.94 92 GLY A O 1
ATOM 726 N N . LYS A 1 93 ? 22.836 13.331 -16.268 1.00 89.44 93 LYS A N 1
ATOM 727 C CA . LYS A 1 93 ? 23.313 13.405 -17.651 1.00 89.44 93 LYS A CA 1
ATOM 728 C C . LYS A 1 93 ? 22.235 12.842 -18.574 1.00 89.44 93 LYS A C 1
ATOM 730 O O . LYS A 1 93 ? 21.754 11.731 -18.364 1.00 89.44 93 LYS A O 1
ATOM 735 N N . VAL A 1 94 ? 21.863 13.612 -19.594 1.00 87.31 94 VAL A N 1
ATOM 736 C CA . VAL A 1 94 ? 21.003 13.111 -20.670 1.00 87.31 94 VAL A CA 1
ATOM 737 C C . VAL A 1 94 ? 21.774 12.012 -21.383 1.00 87.31 94 VAL A C 1
ATOM 739 O O . VAL A 1 94 ? 22.903 12.239 -21.817 1.00 87.31 94 VAL A O 1
ATOM 742 N N . TRP A 1 95 ? 21.180 10.825 -21.461 1.00 90.50 95 TRP A N 1
ATOM 743 C CA . TRP A 1 95 ? 21.776 9.712 -22.181 1.00 90.50 95 TRP A CA 1
ATOM 744 C C . TRP A 1 95 ? 22.031 10.112 -23.637 1.00 90.50 95 TRP A C 1
ATOM 746 O O . TRP A 1 95 ? 21.146 10.647 -24.306 1.00 90.50 95 TRP A O 1
ATOM 756 N N . GLN A 1 96 ? 23.252 9.869 -24.104 1.00 87.56 96 GLN A N 1
ATOM 757 C CA . GLN A 1 96 ? 23.626 10.003 -25.504 1.00 87.56 96 GLN A CA 1
ATOM 758 C C . GLN A 1 96 ? 23.831 8.598 -26.052 1.00 87.56 96 GLN A C 1
ATOM 760 O O . GLN A 1 96 ? 24.570 7.810 -25.457 1.00 87.56 96 GLN A O 1
ATOM 765 N N . ALA A 1 97 ? 23.163 8.288 -27.162 1.00 87.19 97 ALA A N 1
ATOM 766 C CA . ALA A 1 97 ? 23.373 7.023 -27.844 1.00 87.19 97 ALA A CA 1
ATOM 767 C C . ALA A 1 97 ? 24.853 6.905 -28.239 1.00 87.19 97 ALA A C 1
ATOM 769 O O . ALA A 1 97 ? 25.403 7.872 -28.778 1.00 87.19 97 ALA A O 1
ATOM 770 N N . PRO A 1 98 ? 25.504 5.755 -27.988 1.00 82.75 98 PRO A N 1
ATOM 771 C CA . PRO A 1 98 ? 26.828 5.494 -28.527 1.00 82.75 98 PRO A CA 1
ATOM 772 C C . PRO A 1 98 ? 26.804 5.719 -30.037 1.00 82.75 98 PRO A C 1
ATOM 774 O O . PRO A 1 98 ? 25.870 5.279 -30.714 1.00 82.75 98 PRO A O 1
ATOM 777 N N . SER A 1 99 ? 27.814 6.406 -30.573 1.00 78.75 99 SER A N 1
ATOM 778 C CA . SER A 1 99 ? 27.976 6.468 -32.019 1.00 78.75 99 SER A CA 1
ATOM 779 C C . SER A 1 99 ? 28.164 5.040 -32.507 1.00 78.75 99 SER A C 1
ATOM 781 O O . SER A 1 99 ? 29.176 4.412 -32.197 1.00 78.75 99 SER A O 1
ATOM 783 N N . ILE A 1 100 ? 27.190 4.525 -33.253 1.00 72.88 100 ILE A N 1
ATOM 784 C CA . ILE A 1 100 ? 27.375 3.316 -34.041 1.00 72.88 100 ILE A CA 1
ATOM 785 C C . ILE A 1 100 ? 28.372 3.721 -35.124 1.00 72.88 100 ILE A C 1
ATOM 787 O O . ILE A 1 100 ? 27.995 4.220 -36.185 1.00 72.88 100 ILE A O 1
ATOM 791 N N . THR A 1 101 ? 29.666 3.591 -34.837 1.00 65.56 101 THR A N 1
ATOM 792 C CA . THR A 1 101 ? 30.643 3.422 -35.901 1.00 65.56 101 THR A CA 1
ATOM 793 C C . THR A 1 101 ? 30.161 2.193 -36.643 1.00 65.56 101 THR A C 1
ATOM 795 O O . THR A 1 101 ? 30.165 1.098 -36.080 1.00 65.56 101 THR A O 1
ATOM 798 N N . LYS A 1 102 ? 29.654 2.383 -37.868 1.00 63.25 102 LYS A N 1
ATOM 799 C CA . LYS A 1 102 ? 29.515 1.261 -38.794 1.00 63.25 102 LYS A CA 1
ATOM 800 C C . LYS A 1 102 ? 30.850 0.519 -38.718 1.00 63.25 102 LYS A C 1
ATOM 802 O O . LYS A 1 102 ? 31.867 1.216 -38.803 1.00 63.25 102 LYS A O 1
ATOM 807 N N . PRO A 1 103 ? 30.874 -0.803 -38.484 1.00 57.94 103 PRO A N 1
ATOM 808 C CA . PRO A 1 103 ? 32.112 -1.534 -38.668 1.00 57.94 103 PRO A CA 1
ATOM 809 C C . PRO A 1 103 ? 32.601 -1.149 -40.063 1.00 57.94 103 PRO A C 1
ATOM 811 O O . PRO A 1 103 ? 31.865 -1.279 -41.046 1.00 57.94 103 PRO A O 1
ATOM 814 N N . THR A 1 104 ? 33.765 -0.505 -40.131 1.00 54.81 104 THR A N 1
ATOM 815 C CA . THR A 1 104 ? 34.495 -0.409 -41.388 1.00 54.81 104 THR A CA 1
ATOM 816 C C . THR A 1 104 ? 34.625 -1.854 -41.826 1.00 54.81 104 THR A C 1
ATOM 818 O O . THR A 1 104 ? 35.125 -2.658 -41.045 1.00 54.81 104 THR A O 1
ATOM 821 N N . GLY A 1 105 ? 34.006 -2.186 -42.956 1.00 55.47 105 GLY A N 1
ATOM 822 C CA . GLY A 1 105 ? 33.840 -3.555 -43.417 1.00 55.47 105 GLY A CA 1
ATOM 823 C C . GLY A 1 105 ? 35.189 -4.204 -43.662 1.00 55.47 105 GLY A C 1
ATOM 824 O O . GLY A 1 105 ? 35.706 -4.128 -44.764 1.00 55.47 105 GLY A O 1
ATOM 825 N N . GLU A 1 106 ? 35.718 -4.808 -42.616 1.00 54.66 106 GLU A N 1
ATOM 826 C CA . GLU A 1 106 ? 36.743 -5.837 -42.604 1.00 54.66 106 GLU A CA 1
ATOM 827 C C . GLU A 1 106 ? 36.287 -6.785 -41.492 1.00 54.66 106 GLU A C 1
ATOM 829 O O . GLU A 1 106 ? 36.895 -6.915 -40.431 1.00 54.66 106 GLU A O 1
ATOM 834 N N . ASP A 1 107 ? 35.124 -7.404 -41.716 1.00 48.97 107 ASP A N 1
ATOM 835 C CA . ASP A 1 107 ? 34.973 -8.777 -41.267 1.00 48.97 107 ASP A CA 1
ATOM 836 C C . ASP A 1 107 ? 36.060 -9.534 -42.040 1.00 48.97 107 ASP A C 1
ATOM 838 O O . ASP A 1 107 ? 35.851 -9.951 -43.179 1.00 48.97 107 ASP A O 1
ATOM 842 N N . ASP A 1 108 ? 37.259 -9.612 -41.457 1.00 52.38 108 ASP A N 1
ATOM 843 C CA . ASP A 1 108 ? 38.237 -10.644 -41.776 1.00 52.38 108 ASP A CA 1
ATOM 844 C C . ASP A 1 108 ? 37.562 -11.969 -41.413 1.00 52.38 108 ASP A C 1
ATOM 846 O O . ASP A 1 108 ? 37.772 -12.562 -40.350 1.00 52.38 108 ASP A O 1
ATOM 850 N N . GLU A 1 109 ? 36.661 -12.404 -42.289 1.00 53.69 109 GLU A N 1
ATOM 851 C CA . GLU A 1 109 ? 36.268 -13.787 -42.397 1.00 53.69 109 GLU A CA 1
ATOM 852 C C . GLU A 1 109 ? 37.595 -14.528 -42.536 1.00 53.69 109 GLU A C 1
ATOM 854 O O . GLU A 1 109 ? 38.373 -14.285 -43.459 1.00 53.69 109 GLU A O 1
ATOM 859 N N . PHE A 1 110 ? 37.924 -15.317 -41.518 1.00 53.44 110 PHE A N 1
ATOM 860 C CA . PHE A 1 110 ? 39.180 -16.040 -41.398 1.00 53.44 110 PHE A CA 1
ATOM 861 C C . PHE A 1 110 ? 39.174 -17.159 -42.453 1.00 53.44 110 PHE A C 1
ATOM 863 O O . PHE A 1 110 ? 39.034 -18.338 -42.131 1.00 53.44 110 PHE A O 1
ATOM 870 N N . ILE A 1 111 ? 39.238 -16.787 -43.734 1.00 59.00 111 ILE A N 1
ATOM 871 C CA . ILE A 1 111 ? 39.350 -17.698 -44.862 1.00 59.00 111 ILE A CA 1
ATOM 872 C C . ILE A 1 111 ? 40.787 -18.192 -44.819 1.00 59.00 111 ILE A C 1
ATOM 874 O O . ILE A 1 111 ? 41.726 -17.559 -45.304 1.00 59.00 111 ILE A O 1
ATOM 878 N N . VAL A 1 112 ? 40.967 -19.311 -44.126 1.00 62.66 112 VAL A N 1
ATOM 879 C CA . VAL A 1 112 ? 42.220 -20.050 -44.146 1.00 62.66 112 VAL A CA 1
ATOM 880 C C . VAL A 1 112 ? 42.335 -20.613 -45.554 1.00 62.66 112 VAL A C 1
ATOM 882 O O . VAL A 1 112 ? 41.653 -21.584 -45.864 1.00 62.66 112 VAL A O 1
ATOM 885 N N . ASN A 1 113 ? 43.150 -19.990 -46.409 1.00 68.94 113 ASN A N 1
ATOM 886 C CA . ASN A 1 113 ? 43.437 -20.565 -47.719 1.00 68.94 113 ASN A CA 1
ATOM 887 C C . ASN A 1 113 ? 44.042 -21.957 -47.498 1.00 68.94 113 ASN A C 1
ATOM 889 O O . ASN A 1 113 ? 45.079 -22.088 -46.834 1.00 68.94 113 ASN A O 1
ATOM 893 N N . THR A 1 114 ? 43.370 -22.991 -47.989 1.00 76.62 114 THR A N 1
ATOM 894 C CA . THR A 1 114 ? 43.817 -24.378 -47.840 1.00 76.62 114 THR A CA 1
ATOM 895 C C . THR A 1 114 ? 44.508 -24.847 -49.113 1.00 76.62 114 THR A C 1
ATOM 897 O O . THR A 1 114 ? 44.291 -24.311 -50.194 1.00 76.62 114 THR A O 1
ATOM 900 N N . GLU A 1 115 ? 45.319 -25.901 -49.013 1.00 76.88 115 GLU A N 1
ATOM 901 C CA . GLU A 1 115 ? 45.930 -26.556 -50.183 1.00 76.88 115 GLU A CA 1
ATOM 902 C C . GLU A 1 115 ? 44.901 -27.104 -51.196 1.00 76.88 115 GLU A C 1
ATOM 904 O O . GLU A 1 115 ? 45.263 -27.483 -52.308 1.00 76.88 115 GLU A O 1
ATOM 909 N N . TRP A 1 116 ? 43.617 -27.130 -50.824 1.00 79.81 116 TRP A N 1
ATOM 910 C CA . TRP A 1 116 ? 42.512 -27.585 -51.659 1.00 79.81 116 TRP A CA 1
ATOM 911 C C . TRP A 1 116 ? 41.910 -26.479 -52.525 1.00 79.81 116 TRP A C 1
ATOM 913 O O . TRP A 1 116 ? 41.243 -26.809 -53.500 1.00 79.81 116 TRP A O 1
ATOM 923 N N . ASP A 1 117 ? 42.158 -25.200 -52.234 1.00 82.81 117 ASP A N 1
ATOM 924 C CA . ASP A 1 117 ? 41.512 -24.091 -52.952 1.00 82.81 117 ASP A CA 1
ATOM 925 C C . ASP A 1 117 ? 41.934 -24.047 -54.425 1.00 82.81 117 ASP A C 1
ATOM 927 O O . ASP A 1 117 ? 41.091 -23.887 -55.306 1.00 82.81 117 ASP A O 1
ATOM 931 N N . ASP A 1 118 ? 43.213 -24.303 -54.711 1.00 81.88 118 ASP A N 1
ATOM 932 C CA . ASP A 1 118 ? 43.721 -24.398 -56.084 1.00 81.88 118 ASP A CA 1
ATOM 933 C C . ASP A 1 118 ? 43.122 -25.598 -56.835 1.00 81.88 118 ASP A C 1
ATOM 935 O O . ASP A 1 118 ? 42.845 -25.513 -58.034 1.00 81.88 118 ASP A O 1
ATOM 939 N N . VAL A 1 119 ? 42.898 -26.724 -56.149 1.00 83.94 119 VAL A N 1
ATOM 940 C CA . VAL A 1 119 ? 42.289 -27.924 -56.748 1.00 83.94 119 VAL A CA 1
ATOM 941 C C . VAL A 1 119 ? 40.805 -27.685 -57.014 1.00 83.94 119 VAL A C 1
ATOM 943 O O . VAL A 1 119 ? 40.326 -28.002 -58.098 1.00 83.94 119 VAL A O 1
ATOM 946 N N . LEU A 1 120 ? 40.090 -27.079 -56.065 1.00 84.00 120 LEU A N 1
ATOM 947 C CA . LEU A 1 120 ? 38.671 -26.750 -56.192 1.00 84.00 120 LEU A CA 1
ATOM 948 C C . LEU A 1 120 ? 38.423 -25.686 -57.268 1.00 84.00 120 LEU A C 1
ATOM 950 O O . LEU A 1 120 ? 37.449 -25.795 -58.008 1.00 84.00 120 LEU A O 1
ATOM 954 N N . ALA A 1 121 ? 39.313 -24.702 -57.409 1.00 83.75 121 ALA A N 1
ATOM 955 C CA . ALA A 1 121 ? 39.214 -23.674 -58.445 1.00 83.75 121 ALA A CA 1
ATOM 956 C C . ALA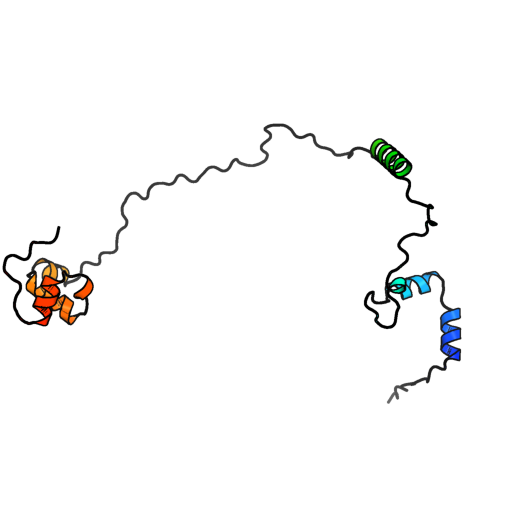 A 1 121 ? 39.462 -24.216 -59.864 1.00 83.75 121 ALA A C 1
ATOM 958 O O . ALA A 1 121 ? 38.933 -23.665 -60.829 1.00 83.75 121 ALA A O 1
ATOM 959 N N . ASN A 1 122 ? 40.261 -25.281 -60.000 1.00 84.69 122 ASN A N 1
ATOM 960 C CA . ASN A 1 122 ? 40.575 -25.905 -61.289 1.00 84.69 122 ASN A CA 1
ATOM 961 C C . ASN A 1 122 ? 39.738 -27.161 -61.595 1.00 84.69 122 ASN A C 1
ATOM 963 O O . ASN A 1 122 ? 39.848 -27.701 -62.697 1.00 84.69 122 ASN A O 1
ATOM 967 N N . ALA A 1 123 ? 38.923 -27.638 -60.650 1.00 85.75 123 ALA A N 1
ATOM 968 C CA . ALA A 1 123 ? 38.069 -28.805 -60.836 1.00 85.75 123 ALA A CA 1
ATOM 969 C C . ALA A 1 123 ? 36.927 -28.516 -61.821 1.00 85.75 123 ALA A C 1
ATOM 971 O O . ALA A 1 123 ? 36.347 -27.427 -61.849 1.00 85.75 123 ALA A O 1
ATOM 972 N N . SER A 1 124 ? 36.573 -29.515 -62.627 1.00 82.69 124 SER A N 1
ATOM 973 C CA . SER A 1 124 ? 35.414 -29.427 -63.513 1.00 82.69 124 SER A CA 1
ATOM 974 C C . SER A 1 124 ? 34.101 -29.535 -62.731 1.00 82.69 124 SER A C 1
ATOM 976 O O . SER A 1 124 ? 34.022 -30.159 -61.673 1.00 82.69 124 SER A O 1
ATOM 978 N N . GLU A 1 125 ? 33.022 -28.977 -63.282 1.00 82.25 125 GLU A N 1
ATOM 979 C CA . GLU A 1 125 ? 31.692 -29.023 -62.658 1.00 82.25 125 GLU A CA 1
ATOM 980 C C . GLU A 1 125 ? 31.218 -30.463 -62.382 1.00 82.25 125 GLU A C 1
ATOM 982 O O . GLU A 1 125 ? 30.582 -30.723 -61.362 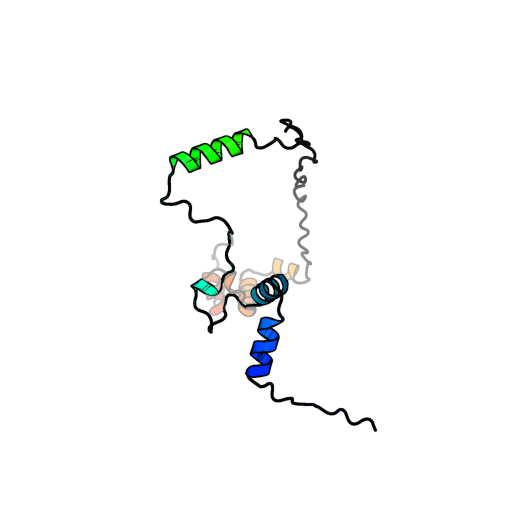1.00 82.25 125 GLU A O 1
ATOM 987 N N . SER A 1 126 ? 31.580 -31.423 -63.241 1.00 82.00 126 SER A N 1
ATOM 988 C CA . SER A 1 126 ? 31.299 -32.846 -63.016 1.00 82.00 126 SER A CA 1
ATOM 989 C C . SER A 1 126 ? 32.019 -33.416 -61.799 1.00 82.00 126 SER A C 1
ATOM 991 O O . SER A 1 126 ? 31.404 -34.156 -61.035 1.00 82.00 126 SER A O 1
ATOM 993 N N . GLU A 1 127 ? 33.284 -33.051 -61.593 1.00 84.06 127 GLU A N 1
ATOM 994 C CA . GLU A 1 127 ? 34.078 -33.526 -60.454 1.00 84.06 127 GLU A CA 1
ATOM 995 C C . GLU A 1 127 ? 33.578 -32.906 -59.145 1.00 84.06 127 GLU A C 1
ATOM 997 O O . GLU A 1 127 ? 33.479 -33.598 -58.135 1.00 84.06 127 GLU A O 1
ATOM 1002 N N . ILE A 1 128 ? 33.178 -31.629 -59.160 1.00 85.69 128 ILE A N 1
ATOM 1003 C CA . ILE A 1 128 ? 32.580 -30.961 -57.990 1.00 85.69 128 ILE A CA 1
ATOM 1004 C C . ILE A 1 128 ? 31.269 -31.652 -57.584 1.00 85.69 128 ILE A C 1
ATOM 1006 O O . ILE A 1 128 ? 31.019 -31.884 -56.398 1.00 85.69 128 ILE A O 1
ATOM 1010 N N . VAL A 1 129 ? 30.441 -32.019 -58.565 1.00 84.81 129 VAL A N 1
ATOM 1011 C CA . VAL A 1 129 ? 29.173 -32.722 -58.333 1.00 84.81 129 VAL A CA 1
ATOM 1012 C C . VAL A 1 129 ? 29.398 -34.136 -57.783 1.00 84.81 129 VAL A C 1
ATOM 1014 O O . VAL A 1 129 ? 28.689 -34.554 -56.863 1.00 84.81 129 VAL A O 1
ATOM 1017 N N . GLU A 1 130 ? 30.398 -34.857 -58.289 1.00 83.38 130 GLU A N 1
ATOM 1018 C CA . GLU A 1 130 ? 30.783 -36.180 -57.784 1.00 83.38 130 GLU A CA 1
ATOM 1019 C C . GLU A 1 130 ? 31.332 -36.108 -56.350 1.00 83.38 130 GLU A C 1
ATOM 1021 O O . GLU A 1 130 ? 30.895 -36.863 -55.477 1.00 83.38 130 GLU A O 1
ATOM 1026 N N . LEU A 1 131 ? 32.219 -35.149 -56.067 1.00 85.75 131 LEU A N 1
ATOM 1027 C CA . LEU A 1 131 ? 32.753 -34.918 -54.722 1.00 85.75 131 LEU A CA 1
ATOM 1028 C C . LEU A 1 131 ? 31.636 -34.633 -53.719 1.00 85.75 131 LEU A C 1
ATOM 1030 O O . LEU A 1 131 ? 31.595 -35.227 -52.641 1.00 85.75 131 LEU A O 1
ATOM 1034 N N . ALA A 1 132 ? 30.686 -33.771 -54.075 1.00 85.81 132 ALA A N 1
ATOM 1035 C CA . ALA A 1 132 ? 29.546 -33.477 -53.217 1.00 85.81 132 ALA A CA 1
ATOM 1036 C C . ALA A 1 132 ? 28.653 -34.705 -52.978 1.00 85.81 132 ALA A C 1
ATOM 1038 O O . ALA A 1 132 ? 28.095 -34.840 -51.888 1.00 85.81 132 ALA A O 1
ATOM 1039 N N . ALA A 1 133 ? 28.535 -35.617 -53.947 1.00 82.00 133 ALA A N 1
ATOM 1040 C CA . ALA A 1 133 ? 27.818 -36.876 -53.762 1.00 82.00 133 ALA A CA 1
ATOM 1041 C C . ALA A 1 133 ? 28.543 -37.815 -52.782 1.00 82.00 133 ALA A C 1
ATOM 1043 O O . ALA A 1 133 ? 27.893 -38.381 -51.902 1.00 82.00 133 ALA A O 1
ATOM 1044 N N . ILE A 1 134 ? 29.874 -37.927 -52.874 1.00 83.25 134 ILE A N 1
ATOM 1045 C CA . ILE A 1 134 ? 30.694 -38.733 -51.951 1.00 83.25 134 ILE A CA 1
ATOM 1046 C C . ILE A 1 134 ? 30.655 -38.155 -50.528 1.00 83.25 134 ILE A C 1
ATOM 1048 O O . ILE A 1 134 ? 30.520 -38.904 -49.560 1.00 83.25 134 ILE A O 1
ATOM 1052 N N . LEU A 1 135 ? 30.748 -36.829 -50.387 1.00 84.94 135 LEU A N 1
ATOM 1053 C CA . LEU A 1 135 ? 30.748 -36.145 -49.088 1.00 84.94 135 LEU A CA 1
ATOM 1054 C C . LEU A 1 135 ? 29.338 -35.944 -48.498 1.00 84.94 135 LEU A C 1
ATOM 1056 O O . LEU A 1 135 ? 29.212 -35.574 -47.332 1.00 84.94 135 LEU A O 1
ATOM 1060 N N . GLY A 1 136 ? 28.274 -36.191 -49.269 1.00 78.94 136 GLY A N 1
ATOM 1061 C CA . GLY A 1 136 ? 26.884 -36.032 -48.825 1.00 78.94 136 GLY A CA 1
ATOM 1062 C C . GLY A 1 136 ? 26.349 -34.592 -48.869 1.00 78.94 136 GLY A C 1
ATOM 1063 O O . GLY A 1 136 ? 25.298 -34.311 -48.295 1.00 78.94 136 GLY A O 1
ATOM 1064 N N . PHE A 1 137 ? 27.018 -33.679 -49.579 1.00 81.88 137 PHE A N 1
ATOM 1065 C CA . PHE A 1 137 ? 26.599 -32.284 -49.798 1.00 81.88 137 PHE A CA 1
ATOM 1066 C C . PHE A 1 137 ? 25.640 -32.114 -50.987 1.00 81.88 137 PHE A C 1
ATOM 1068 O O . PHE A 1 137 ? 25.648 -31.108 -51.695 1.00 81.88 137 PHE A O 1
ATOM 1075 N N . THR A 1 138 ? 24.759 -33.084 -51.205 1.00 75.25 138 THR A N 1
ATOM 1076 C CA . THR A 1 138 ? 23.853 -33.109 -52.361 1.00 75.25 138 THR A CA 1
ATOM 1077 C C . THR A 1 138 ? 22.766 -32.033 -52.322 1.00 75.25 138 THR A C 1
ATOM 1079 O O . THR A 1 138 ? 22.130 -31.775 -53.337 1.00 75.25 138 THR A O 1
ATOM 1082 N N . GLY A 1 139 ? 22.537 -31.403 -51.164 1.00 77.31 139 GLY A N 1
ATOM 1083 C CA . GLY A 1 139 ? 21.578 -30.303 -51.005 1.00 77.31 139 GLY A CA 1
ATOM 1084 C C . GLY A 1 139 ? 22.062 -28.954 -51.547 1.00 77.31 139 GLY A C 1
ATOM 1085 O O . GLY A 1 139 ? 21.254 -28.041 -51.677 1.00 77.31 139 GLY A O 1
ATOM 1086 N N . LEU A 1 140 ? 23.355 -28.827 -51.865 1.00 76.00 140 LEU A N 1
ATOM 1087 C CA . LEU A 1 140 ? 23.934 -27.608 -52.439 1.00 76.00 140 LEU A CA 1
ATOM 1088 C C . LEU A 1 140 ? 23.840 -27.571 -53.969 1.00 76.00 140 LEU A C 1
ATOM 1090 O O . LEU A 1 140 ? 24.196 -26.568 -54.569 1.00 76.00 140 LEU A O 1
ATOM 1094 N N . ILE A 1 141 ? 23.368 -28.648 -54.598 1.00 78.75 141 ILE A N 1
ATOM 1095 C CA . ILE A 1 141 ? 23.447 -28.897 -56.039 1.00 78.75 141 ILE A CA 1
ATOM 1096 C C . ILE A 1 141 ? 22.032 -29.009 -56.628 1.00 78.75 141 ILE A C 1
ATOM 1098 O O . ILE A 1 141 ? 21.100 -29.458 -55.959 1.00 78.75 141 ILE A O 1
ATOM 1102 N N . ASN A 1 142 ? 21.845 -28.608 -57.891 1.00 80.00 142 ASN A N 1
ATOM 1103 C CA . ASN A 1 142 ? 20.537 -28.668 -58.550 1.00 80.00 142 ASN A CA 1
ATOM 1104 C C . ASN A 1 142 ? 20.080 -30.127 -58.768 1.00 80.00 142 ASN A C 1
ATOM 1106 O O . ASN A 1 142 ? 20.885 -31.036 -58.969 1.00 80.00 142 ASN A O 1
ATOM 1110 N N . GLN A 1 143 ? 18.767 -30.353 -58.820 1.00 78.62 143 GLN A N 1
ATOM 1111 C CA . GLN A 1 143 ? 18.144 -31.660 -59.020 1.00 78.62 143 GLN A CA 1
ATOM 1112 C C . GLN A 1 143 ? 18.697 -32.409 -60.248 1.00 78.62 143 GLN A C 1
ATOM 1114 O O . GLN A 1 143 ? 18.916 -33.616 -60.184 1.00 78.62 143 GL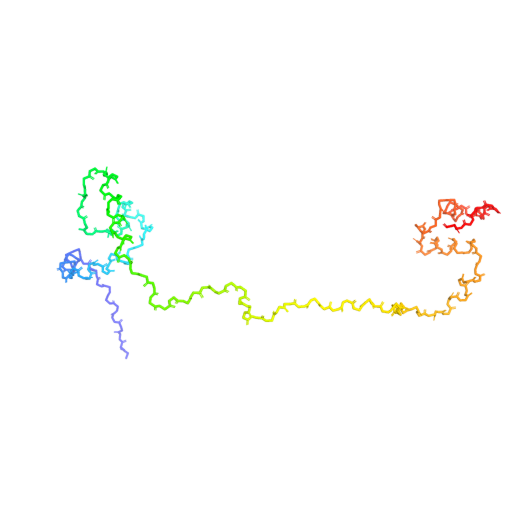N A O 1
ATOM 1119 N N . VAL A 1 144 ? 18.978 -31.712 -61.355 1.00 78.50 144 VAL A N 1
ATOM 1120 C CA . VAL A 1 144 ? 19.546 -32.327 -62.574 1.00 78.50 144 VAL A CA 1
ATOM 1121 C C . VAL A 1 144 ? 20.958 -32.874 -62.333 1.00 78.50 144 VAL A C 1
ATOM 1123 O O . VAL A 1 144 ? 21.252 -34.002 -62.723 1.00 78.50 144 VAL A O 1
ATOM 1126 N N . GLN A 1 145 ? 21.810 -32.103 -61.655 1.00 76.88 145 GLN A N 1
ATOM 1127 C CA . GLN A 1 145 ? 23.176 -32.499 -61.304 1.00 76.88 145 GLN A CA 1
ATOM 1128 C C . GLN A 1 145 ? 23.173 -33.630 -60.254 1.00 76.88 145 GLN A C 1
ATOM 1130 O O . GLN A 1 145 ? 23.934 -34.586 -60.379 1.00 76.88 145 GLN A O 1
ATOM 1135 N N . TYR A 1 146 ? 22.249 -33.591 -59.285 1.00 78.50 146 TYR A N 1
ATOM 1136 C CA . TYR A 1 146 ? 22.050 -34.665 -58.304 1.00 78.50 146 TYR A CA 1
ATOM 1137 C C . TYR A 1 146 ? 21.709 -36.010 -58.964 1.00 78.50 146 TYR A C 1
ATOM 1139 O O . TYR A 1 146 ? 22.309 -37.038 -58.650 1.00 78.50 146 TYR A O 1
ATOM 1147 N N . HIS A 1 147 ? 20.767 -36.015 -59.912 1.00 77.62 147 HIS A N 1
ATOM 1148 C CA . HIS A 1 147 ? 20.400 -37.236 -60.630 1.00 77.62 147 HIS A CA 1
ATOM 1149 C C . HIS A 1 147 ? 21.534 -37.759 -61.524 1.00 77.62 147 HIS A C 1
ATOM 1151 O O . HIS A 1 147 ? 21.680 -38.976 -61.652 1.00 77.62 147 HIS A O 1
ATOM 1157 N N . ALA A 1 148 ? 22.341 -36.875 -62.117 1.00 75.44 148 ALA A N 1
ATOM 1158 C CA . ALA A 1 148 ? 23.516 -37.268 -62.895 1.00 75.44 148 ALA A CA 1
ATOM 1159 C C . ALA A 1 148 ? 24.550 -38.000 -62.020 1.00 75.44 148 ALA A C 1
ATOM 1161 O O . ALA A 1 148 ? 24.971 -39.102 -62.372 1.00 75.44 148 ALA A O 1
ATOM 1162 N N . ALA A 1 149 ? 24.849 -37.462 -60.831 1.00 74.12 149 ALA A N 1
ATOM 1163 C CA . ALA A 1 149 ? 25.759 -38.084 -59.866 1.00 74.12 149 ALA A CA 1
ATOM 1164 C C . ALA A 1 149 ? 25.288 -39.476 -59.409 1.00 74.12 149 ALA A C 1
ATOM 1166 O O . ALA A 1 149 ? 26.084 -40.398 -59.267 1.00 74.12 149 ALA A O 1
ATOM 1167 N N . LEU A 1 150 ? 23.977 -39.652 -59.209 1.00 74.38 150 LEU A N 1
ATOM 1168 C CA . LEU A 1 150 ? 23.404 -40.920 -58.745 1.00 74.38 150 LEU A CA 1
ATOM 1169 C C . LEU A 1 150 ? 23.362 -42.012 -59.823 1.00 74.38 150 LEU A C 1
ATOM 1171 O O . LEU A 1 150 ? 23.212 -43.190 -59.504 1.00 74.38 150 LEU A O 1
ATOM 1175 N N . THR A 1 151 ? 23.404 -41.622 -61.098 1.00 72.12 151 THR A N 1
ATOM 1176 C CA . THR A 1 151 ? 23.185 -42.538 -62.226 1.00 72.12 151 THR A CA 1
ATOM 1177 C C . THR A 1 151 ? 24.450 -42.862 -63.015 1.00 72.12 151 THR A C 1
ATOM 1179 O O . THR A 1 151 ? 24.338 -43.583 -64.006 1.00 72.12 151 THR A O 1
ATOM 1182 N N . ASP A 1 152 ? 25.619 -42.360 -62.589 1.00 64.12 152 ASP A N 1
ATOM 1183 C CA . ASP A 1 152 ? 26.922 -42.473 -63.282 1.00 64.12 152 ASP A CA 1
ATOM 1184 C C . ASP A 1 152 ? 26.856 -42.047 -64.766 1.00 64.12 152 ASP A C 1
ATOM 1186 O O . ASP A 1 152 ? 27.641 -42.439 -65.629 1.00 64.12 152 ASP A O 1
ATOM 1190 N N . LYS A 1 153 ? 25.843 -41.239 -65.097 1.00 63.53 153 LYS A N 1
ATOM 1191 C CA . LYS A 1 153 ? 25.639 -40.666 -66.423 1.00 63.53 153 LYS A CA 1
ATOM 1192 C C . LYS A 1 153 ? 26.118 -39.235 -66.325 1.00 63.53 153 LYS A C 1
ATOM 1194 O O . LYS A 1 153 ? 25.452 -38.415 -65.699 1.00 63.53 153 LYS A O 1
ATOM 1199 N N . GLY A 1 154 ? 27.281 -38.967 -66.915 1.00 61.00 154 GLY A N 1
ATOM 1200 C CA . GLY A 1 154 ? 27.910 -37.647 -66.909 1.00 61.00 154 GLY A CA 1
ATOM 1201 C C . GLY A 1 154 ? 26.936 -36.506 -67.225 1.00 61.00 154 GLY A C 1
ATOM 1202 O O . GLY A 1 154 ? 25.926 -36.694 -67.913 1.00 61.00 154 GLY A O 1
ATOM 1203 N N . LEU A 1 155 ? 27.241 -35.316 -66.699 1.00 62.81 155 LEU A N 1
ATOM 1204 C CA . LEU A 1 155 ? 26.389 -34.135 -66.828 1.00 62.81 155 LEU A CA 1
ATOM 1205 C C . LEU A 1 155 ? 26.075 -33.834 -68.308 1.00 62.81 155 LEU A C 1
ATOM 1207 O O . LEU A 1 155 ? 26.980 -33.853 -69.149 1.00 62.81 155 LEU A O 1
ATOM 1211 N N . PRO A 1 156 ? 24.808 -33.547 -68.665 1.00 60.84 156 PRO A N 1
ATOM 1212 C CA . PRO A 1 156 ? 24.471 -33.139 -70.023 1.00 60.84 156 PRO A CA 1
ATOM 1213 C C . PRO A 1 156 ? 25.173 -31.812 -70.349 1.00 60.84 156 PRO A C 1
ATOM 1215 O O . PRO A 1 156 ? 25.151 -30.896 -69.535 1.00 60.84 156 PRO A O 1
ATOM 1218 N N . SER A 1 157 ? 25.743 -31.675 -71.555 1.00 57.41 157 SER A N 1
ATOM 1219 C CA . SER A 1 157 ? 26.625 -30.554 -71.959 1.00 57.41 157 SER A CA 1
ATOM 1220 C C . SER A 1 157 ? 25.981 -29.153 -71.977 1.00 57.41 157 SER A C 1
ATOM 1222 O O . SER A 1 157 ? 26.552 -28.223 -72.540 1.00 57.41 157 SER A O 1
ATOM 1224 N N . ASN A 1 158 ? 24.763 -29.012 -71.460 1.00 57.56 158 ASN A N 1
ATOM 1225 C CA . ASN A 1 158 ? 23.980 -27.783 -71.450 1.00 57.56 158 ASN A CA 1
ATOM 1226 C C . ASN A 1 158 ? 23.124 -27.659 -70.172 1.00 57.56 158 ASN A C 1
ATOM 1228 O O . ASN A 1 158 ? 22.001 -27.152 -70.222 1.00 57.56 158 ASN A O 1
ATOM 1232 N N . SER A 1 159 ? 23.601 -28.156 -69.024 1.00 56.28 159 SER A N 1
ATOM 1233 C CA . SER A 1 159 ? 23.043 -27.743 -67.733 1.00 56.28 159 SER A CA 1
ATOM 1234 C C . SER A 1 159 ? 23.541 -26.331 -67.445 1.00 56.28 159 SER A C 1
ATOM 1236 O O . SER A 1 159 ? 24.691 -26.145 -67.071 1.00 56.28 159 SER A O 1
ATOM 1238 N N . GLY A 1 160 ? 22.689 -25.344 -67.733 1.00 49.00 160 GLY A N 1
ATOM 1239 C CA . GLY A 1 160 ? 22.981 -23.923 -67.570 1.00 49.00 160 GLY A CA 1
ATOM 1240 C C . GLY A 1 160 ? 23.664 -23.621 -66.240 1.00 49.00 160 GLY A C 1
ATOM 1241 O O . GLY A 1 160 ? 23.238 -24.111 -65.193 1.00 49.00 160 GLY A O 1
ATOM 1242 N N . GLY A 1 161 ? 24.733 -22.832 -66.336 1.00 48.88 161 GLY A N 1
ATOM 1243 C CA . GLY A 1 161 ? 25.555 -22.433 -65.208 1.00 48.88 161 GLY A CA 1
ATOM 1244 C C . GLY A 1 161 ? 24.764 -21.720 -64.115 1.00 48.88 161 GLY A C 1
ATOM 1245 O O . GLY A 1 161 ? 23.675 -21.183 -64.327 1.00 48.88 161 GLY A O 1
ATOM 1246 N N . TRP A 1 162 ? 25.370 -21.738 -62.939 1.00 48.78 162 TRP A N 1
ATOM 1247 C CA . TRP A 1 162 ? 24.952 -21.044 -61.737 1.00 48.78 162 TRP A CA 1
ATOM 1248 C C . TRP A 1 162 ? 24.827 -19.542 -62.035 1.00 48.78 162 TRP A C 1
ATOM 1250 O O . TRP A 1 162 ? 25.826 -18.889 -62.329 1.00 48.78 162 TRP A O 1
ATOM 1260 N N . ASN A 1 163 ? 23.603 -19.016 -61.997 1.00 38.78 163 ASN A N 1
ATOM 1261 C CA . ASN A 1 163 ? 23.362 -17.593 -61.750 1.00 38.78 163 ASN A CA 1
ATOM 1262 C C . ASN A 1 163 ? 23.075 -17.415 -60.264 1.00 38.78 163 ASN A C 1
ATOM 1264 O O . ASN A 1 163 ? 22.260 -18.217 -59.748 1.00 38.78 163 ASN A O 1
#